Protein AF-A0A961JQ86-F1 (afdb_monomer_lite)

Secondary structure (DSSP, 8-state):
--EEE-TTSS-EEETT-SB-TTS-BEEEETTTTEEEESSPBPTTHHHH---BB-SSTTPPPHHHHTEEE---TTSTTHHHHHHHHHHHHHHHHHHHGGGTTTSTT--SPPP-EE--PPPS--

Radius of gyration: 14.96 Å; chains: 1; bounding box: 40×29×44 Å

pLDDT: mean 94.07, std 6.46, range [60.12, 98.62]

Sequence (122 aa):
MRVFPSPTGDSVVFFDNLLSPEQVPVGYDPEARAFVANVPFCSNREVIGCNWIATAPGALCESCAMTKLAPDTSVPGAINNWAKTEAAKRWVLVNLRSWQWFGPQDTGVRPIFHMLAEGVDP

Foldseek 3Di:
DDWAQDQPDRDIDDQLDQADPVRFGWAADLQVRHIDGPAADALCCVQQVHRHHPPDHNHHRLLVVLEPAQEDPVDPCSSVVSSVVSSVSVVVVSVVCVVVPPYPPDPDDRHHDHDYGDDPPD

Structure (mmCIF, N/CA/C/O backbone):
data_AF-A0A961JQ86-F1
#
_entry.id   AF-A0A961JQ86-F1
#
loop_
_atom_site.group_PDB
_atom_site.id
_atom_site.type_symbol
_atom_site.label_atom_id
_atom_site.label_alt_id
_atom_site.label_comp_id
_atom_site.label_asym_id
_atom_site.label_entity_id
_atom_site.label_seq_id
_atom_site.pdbx_PDB_ins_code
_atom_site.Cartn_x
_atom_site.Cartn_y
_atom_site.Cartn_z
_atom_site.occupancy
_atom_site.B_iso_or_equiv
_atom_site.auth_seq_id
_atom_site.auth_comp_id
_atom_site.auth_asym_id
_atom_site.auth_atom_id
_atom_site.pdbx_PDB_model_num
ATOM 1 N N . MET A 1 1 ? -0.866 16.095 4.212 1.00 64.06 1 MET A N 1
ATOM 2 C CA . MET A 1 1 ? -0.657 15.133 5.316 1.00 64.06 1 MET A CA 1
ATOM 3 C C . MET A 1 1 ? -2.017 14.829 5.936 1.00 64.06 1 MET A C 1
ATOM 5 O O . MET A 1 1 ? -2.692 15.774 6.322 1.00 64.06 1 MET A O 1
ATOM 9 N N . ARG A 1 2 ? -2.470 13.564 5.938 1.00 83.81 2 ARG A N 1
ATOM 10 C CA . ARG A 1 2 ? -3.665 13.143 6.701 1.00 83.81 2 ARG A CA 1
ATOM 11 C C . ARG A 1 2 ? -3.218 12.479 7.997 1.00 83.81 2 ARG A C 1
ATOM 13 O O . ARG A 1 2 ? -2.226 11.752 7.990 1.00 83.81 2 ARG A O 1
ATOM 20 N N . VAL A 1 3 ? -3.960 12.752 9.062 1.00 93.31 3 VAL A N 1
ATOM 21 C CA . VAL A 1 3 ? -3.712 12.267 10.420 1.00 93.31 3 VAL A CA 1
ATOM 22 C C . VAL A 1 3 ? -4.848 11.325 10.797 1.00 93.31 3 VAL A C 1
ATOM 24 O O . VAL A 1 3 ? -6.005 11.611 10.484 1.00 93.31 3 VAL A O 1
ATOM 27 N N . PHE A 1 4 ? -4.514 10.213 11.439 1.00 95.62 4 PHE A N 1
ATOM 28 C CA . PHE A 1 4 ? -5.460 9.206 11.904 1.00 95.62 4 PHE A CA 1
ATOM 29 C C . PHE A 1 4 ? -5.208 8.907 13.386 1.00 95.62 4 PHE A C 1
ATOM 31 O O . PHE A 1 4 ? -4.058 8.999 13.828 1.00 95.62 4 PHE A O 1
ATOM 38 N N . PRO A 1 5 ? -6.243 8.526 14.151 1.00 96.12 5 PRO A N 1
ATOM 39 C CA . PRO A 1 5 ? -6.051 7.963 15.483 1.00 96.12 5 PRO A CA 1
ATOM 40 C C . PRO A 1 5 ? -5.198 6.692 15.414 1.00 96.12 5 PRO A C 1
ATOM 42 O O . PRO A 1 5 ? -5.359 5.885 14.493 1.00 96.12 5 PRO A O 1
ATOM 45 N N . SER A 1 6 ? -4.296 6.514 16.377 1.00 95.69 6 SER A N 1
ATOM 46 C CA . SER A 1 6 ? -3.570 5.257 16.549 1.00 95.69 6 SER A CA 1
ATOM 47 C C . SER A 1 6 ? -4.526 4.161 17.042 1.00 95.69 6 SER A C 1
ATOM 49 O O . SER A 1 6 ? -5.331 4.414 17.936 1.00 95.69 6 SER A O 1
ATOM 51 N N . PRO A 1 7 ? -4.449 2.924 16.518 1.00 95.25 7 PRO A N 1
ATOM 52 C CA . PRO A 1 7 ? -5.228 1.806 17.048 1.00 95.25 7 PRO A CA 1
ATOM 53 C C . PRO A 1 7 ? -4.669 1.252 18.371 1.00 95.25 7 PRO A C 1
ATOM 55 O O . PRO A 1 7 ? -5.274 0.351 18.947 1.00 95.25 7 PRO A O 1
ATOM 58 N N . THR A 1 8 ? -3.505 1.727 18.834 1.00 92.12 8 THR A N 1
ATOM 59 C CA . THR A 1 8 ? -2.779 1.170 19.992 1.00 92.12 8 THR A CA 1
ATOM 60 C C . THR A 1 8 ? -2.657 2.119 21.184 1.00 92.12 8 THR A C 1
ATOM 62 O O . THR A 1 8 ? -2.027 1.754 22.174 1.00 92.12 8 THR A O 1
ATOM 65 N N . GLY A 1 9 ? -3.246 3.316 21.119 1.00 89.19 9 GLY A N 1
ATOM 66 C CA . GLY A 1 9 ? -3.196 4.310 22.195 1.00 89.19 9 GLY A CA 1
ATOM 67 C C . GLY A 1 9 ? -3.771 5.666 21.777 1.00 89.19 9 GLY A C 1
ATOM 68 O O . GLY A 1 9 ? -4.363 5.788 20.709 1.00 89.19 9 GLY A O 1
ATOM 69 N N . ASP A 1 10 ? -3.539 6.697 22.593 1.00 91.56 10 ASP A N 1
ATOM 70 C CA . ASP A 1 10 ? -4.074 8.059 22.386 1.00 91.56 10 ASP A CA 1
ATOM 71 C C . ASP A 1 10 ? -3.236 8.920 21.420 1.00 91.56 10 ASP A C 1
ATOM 73 O O . ASP A 1 10 ? -3.413 10.136 21.307 1.00 91.56 10 ASP A O 1
ATOM 77 N N . SER A 1 11 ? -2.281 8.298 20.733 1.00 93.06 11 SER A N 1
ATOM 78 C CA . SER A 1 11 ? -1.391 8.955 19.788 1.00 93.06 11 SER A CA 1
ATOM 79 C C . SER A 1 11 ? -1.987 8.992 18.375 1.00 93.06 11 SER A C 1
ATOM 81 O O . SER A 1 11 ? -3.076 8.479 18.102 1.00 93.06 11 SER A O 1
ATOM 83 N N . VAL A 1 12 ? -1.279 9.638 17.449 1.00 95.81 12 VAL A N 1
ATOM 84 C CA . VAL A 1 12 ? -1.690 9.730 16.045 1.00 95.81 12 VAL A CA 1
ATOM 85 C C . VAL A 1 12 ? -0.698 9.029 15.132 1.00 95.81 12 VAL A C 1
ATOM 87 O O . VAL A 1 12 ? 0.500 8.975 15.411 1.00 95.81 12 VAL A O 1
ATOM 90 N N . VAL A 1 13 ? -1.201 8.541 14.004 1.00 96.56 13 VAL A N 1
ATOM 91 C CA . VAL A 1 13 ? -0.407 7.984 12.907 1.00 96.56 13 VAL A CA 1
ATOM 92 C C . VAL A 1 13 ? -0.692 8.747 11.617 1.00 96.56 13 VAL A C 1
ATOM 94 O O . VAL A 1 13 ? -1.802 9.229 11.370 1.00 96.56 13 VAL A O 1
ATOM 97 N N . PHE A 1 14 ? 0.327 8.879 10.778 1.00 95.44 14 PHE A N 1
ATOM 98 C CA . PHE A 1 14 ? 0.220 9.462 9.448 1.00 95.44 14 PHE A CA 1
ATOM 99 C C . PHE A 1 14 ? 0.004 8.369 8.408 1.00 95.44 14 PHE A C 1
ATOM 101 O O . PHE A 1 14 ? 0.357 7.210 8.609 1.00 95.44 14 PHE A O 1
ATOM 108 N N . PHE A 1 15 ? -0.562 8.755 7.265 1.00 94.75 15 PHE A N 1
ATOM 109 C CA . PHE A 1 15 ? -0.963 7.805 6.227 1.00 94.75 15 PHE A CA 1
ATOM 110 C C . PHE A 1 15 ? 0.149 6.861 5.759 1.00 94.75 15 PHE A C 1
ATOM 112 O O . PHE A 1 15 ? -0.162 5.736 5.406 1.00 94.75 15 PHE A O 1
ATOM 119 N N . ASP A 1 16 ? 1.413 7.276 5.771 1.00 93.88 16 ASP A N 1
ATOM 120 C CA . ASP A 1 16 ? 2.523 6.455 5.274 1.00 93.88 16 ASP A CA 1
ATOM 121 C C . ASP A 1 16 ? 3.205 5.627 6.383 1.00 93.88 16 ASP A C 1
ATOM 123 O O . ASP A 1 16 ? 4.161 4.899 6.115 1.00 93.88 16 ASP A O 1
ATOM 127 N N . ASN A 1 17 ? 2.737 5.714 7.636 1.00 96.00 17 ASN A N 1
ATOM 128 C CA . ASN A 1 17 ? 3.338 4.972 8.740 1.00 96.00 17 ASN A CA 1
ATOM 129 C C . ASN A 1 17 ? 3.086 3.462 8.635 1.00 96.00 17 ASN A C 1
ATOM 131 O O . ASN A 1 17 ? 2.007 3.000 8.269 1.00 96.00 17 ASN A O 1
ATOM 135 N N . LEU A 1 18 ? 4.103 2.699 9.038 1.00 97.69 18 LEU A N 1
ATOM 136 C CA . LEU A 1 18 ? 4.037 1.249 9.240 1.00 97.69 18 LEU A CA 1
ATOM 137 C C . LEU A 1 18 ? 3.949 0.878 10.723 1.00 97.69 18 LEU A C 1
ATOM 139 O O . LEU A 1 18 ? 3.490 -0.206 11.067 1.00 97.69 18 LEU A O 1
ATOM 143 N N . LEU A 1 19 ? 4.384 1.770 11.604 1.00 97.56 19 LEU A N 1
ATOM 144 C CA . LEU A 1 19 ? 4.391 1.564 13.044 1.00 97.56 19 LEU A CA 1
ATOM 145 C C . LEU A 1 19 ? 3.595 2.683 13.709 1.00 97.56 19 LEU A C 1
ATOM 147 O O . LEU A 1 19 ? 3.624 3.826 13.241 1.00 97.56 19 LEU A O 1
ATOM 151 N N . SER A 1 20 ? 2.912 2.354 14.799 1.00 96.50 20 SER A N 1
ATOM 152 C CA . SER A 1 20 ? 2.434 3.361 15.737 1.00 96.50 20 SER A CA 1
ATOM 153 C C . SER A 1 20 ? 3.616 4.018 16.470 1.00 96.50 20 SER A C 1
ATOM 155 O O . SER A 1 20 ? 4.735 3.488 16.447 1.00 96.50 20 SER A O 1
ATOM 157 N N . PRO A 1 21 ? 3.404 5.154 17.156 1.00 95.25 21 PRO A N 1
ATOM 158 C CA . PRO A 1 21 ? 4.418 5.745 18.030 1.00 95.25 21 PRO A CA 1
ATOM 159 C C . PRO A 1 21 ? 4.937 4.769 19.095 1.00 95.25 21 PRO A C 1
ATOM 161 O O . PRO A 1 21 ? 6.123 4.792 19.422 1.00 95.25 21 PRO A O 1
ATOM 164 N N . GLU A 1 22 ? 4.091 3.841 19.552 1.00 94.50 22 GLU A N 1
ATOM 165 C CA . GLU A 1 22 ? 4.440 2.778 20.501 1.00 94.50 22 GLU A CA 1
ATOM 166 C C . GLU A 1 22 ? 5.156 1.574 19.848 1.00 94.50 22 GLU A C 1
ATOM 168 O O . GLU A 1 22 ? 5.302 0.529 20.474 1.00 94.50 22 GLU A O 1
ATOM 173 N N . GLN A 1 23 ? 5.620 1.707 18.598 1.00 95.56 23 GLN A N 1
ATOM 174 C CA . GLN A 1 23 ? 6.327 0.674 17.824 1.00 95.56 23 GLN A CA 1
ATOM 175 C C . GLN A 1 23 ? 5.490 -0.573 17.495 1.00 95.56 23 GLN A C 1
ATOM 177 O O . GLN A 1 23 ? 6.040 -1.621 17.154 1.00 95.56 23 GLN A O 1
ATOM 182 N N . VAL A 1 24 ? 4.159 -0.474 17.535 1.00 96.88 24 VAL A N 1
ATOM 183 C CA . VAL A 1 24 ? 3.284 -1.581 17.135 1.00 96.88 24 VAL A CA 1
ATOM 184 C C . VAL A 1 24 ? 3.077 -1.551 15.618 1.00 96.88 24 VAL A C 1
ATOM 186 O O . VAL A 1 24 ? 2.753 -0.491 15.079 1.00 96.88 24 VAL A O 1
ATOM 189 N N . PRO A 1 25 ? 3.221 -2.681 14.900 1.00 97.69 25 PRO A N 1
ATOM 190 C CA . PRO A 1 25 ? 2.865 -2.759 13.491 1.00 97.69 25 PRO A CA 1
ATOM 191 C C . PRO A 1 25 ? 1.402 -2.404 13.247 1.00 97.69 25 PRO A C 1
ATOM 193 O O . PRO A 1 25 ? 0.488 -3.038 13.776 1.00 97.69 25 PRO A O 1
ATOM 196 N N . VAL A 1 26 ? 1.194 -1.407 12.393 1.00 98.19 26 VAL A N 1
ATOM 197 C CA . VAL A 1 26 ? -0.127 -0.955 11.966 1.00 98.19 26 VAL A CA 1
ATOM 198 C C . VAL A 1 26 ? -0.254 -1.012 10.448 1.00 98.19 26 VAL A C 1
ATOM 200 O O . VAL A 1 26 ? 0.733 -0.943 9.701 1.00 98.19 26 VAL A O 1
ATOM 203 N N . GLY A 1 27 ? -1.490 -1.147 9.986 1.00 98.00 27 GLY A N 1
ATOM 204 C CA . GLY A 1 27 ? -1.847 -1.093 8.578 1.00 98.00 27 GLY A CA 1
ATOM 205 C C 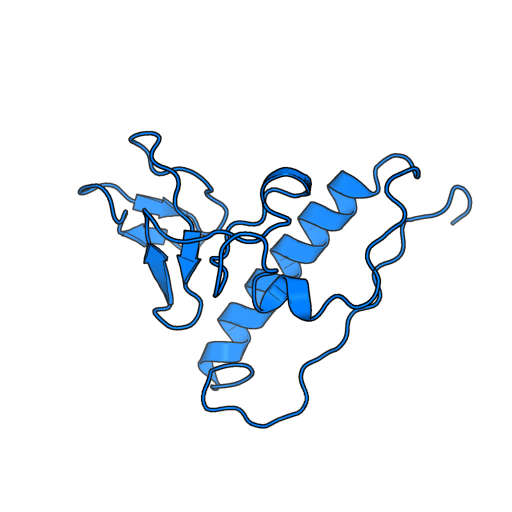. GLY A 1 27 ? -3.097 -0.254 8.362 1.00 98.00 27 GLY A C 1
ATOM 206 O O . GLY A 1 27 ? -3.962 -0.184 9.229 1.00 98.00 27 GLY A O 1
ATOM 207 N N . TYR A 1 28 ? -3.183 0.395 7.210 1.00 98.06 28 TYR A N 1
ATOM 208 C CA . TYR A 1 28 ? -4.353 1.144 6.790 1.00 98.06 28 TYR A CA 1
ATOM 209 C C . TYR A 1 28 ? -5.396 0.202 6.188 1.00 98.06 28 TYR A C 1
ATOM 211 O O . TYR A 1 28 ? -5.106 -0.541 5.244 1.00 98.06 28 TYR A O 1
ATOM 219 N N . ASP A 1 29 ? -6.606 0.273 6.724 1.00 96.69 29 ASP A N 1
ATOM 220 C CA . ASP A 1 29 ? -7.805 -0.338 6.177 1.00 96.69 29 ASP A CA 1
ATOM 221 C C . ASP A 1 29 ? -8.511 0.681 5.261 1.00 96.69 29 ASP A C 1
ATOM 223 O O . ASP A 1 29 ? -9.026 1.698 5.744 1.00 96.69 29 ASP A O 1
ATOM 227 N N . PRO A 1 30 ? -8.541 0.458 3.934 1.00 94.50 30 PRO A N 1
ATOM 228 C CA . PRO A 1 30 ? -9.186 1.377 3.006 1.00 94.50 30 PRO A CA 1
ATOM 229 C C . PRO A 1 30 ? -10.719 1.323 3.050 1.00 94.50 30 PRO A C 1
ATOM 231 O O . PRO A 1 30 ? -11.360 2.222 2.496 1.00 94.50 30 PRO A O 1
ATOM 234 N N . GLU A 1 31 ? -11.321 0.292 3.642 1.00 91.38 31 GLU A N 1
ATOM 235 C CA . GLU A 1 31 ? -12.766 0.186 3.857 1.00 91.38 31 GLU A CA 1
ATOM 236 C C . GLU A 1 31 ? -13.174 0.971 5.104 1.00 91.38 31 GLU A C 1
ATOM 238 O O . GLU A 1 31 ? -13.952 1.920 4.997 1.00 91.38 31 GLU A O 1
ATOM 243 N N . ALA A 1 32 ? -12.566 0.672 6.256 1.00 92.88 32 ALA A N 1
ATOM 244 C CA . ALA A 1 32 ? -12.809 1.415 7.498 1.00 92.88 32 ALA A CA 1
ATOM 245 C C . ALA A 1 32 ? -12.244 2.848 7.467 1.00 92.88 32 ALA A C 1
ATOM 247 O O . ALA A 1 32 ? -12.588 3.685 8.302 1.00 92.88 32 ALA A O 1
ATOM 248 N N . ARG A 1 33 ? -11.361 3.144 6.503 1.00 93.38 33 ARG A N 1
ATOM 249 C CA . ARG A 1 33 ? -10.607 4.401 6.368 1.00 93.38 33 ARG A CA 1
ATOM 250 C C . ARG A 1 33 ? -9.829 4.769 7.634 1.00 93.38 33 ARG A C 1
ATOM 252 O O . ARG A 1 33 ? -9.678 5.953 7.945 1.00 93.38 33 ARG A O 1
ATOM 259 N N . ALA A 1 34 ? -9.300 3.763 8.317 1.00 96.00 34 ALA A N 1
ATOM 260 C CA . ALA A 1 34 ? -8.614 3.882 9.596 1.00 96.00 34 ALA A CA 1
ATOM 261 C C . ALA A 1 34 ? -7.352 3.013 9.624 1.00 96.00 34 ALA A C 1
ATOM 263 O O . ALA A 1 34 ? -7.152 2.159 8.762 1.00 96.00 34 ALA A O 1
ATOM 264 N N . PHE A 1 35 ? -6.497 3.231 10.620 1.00 97.75 35 PHE A N 1
ATOM 265 C CA . PHE A 1 35 ? -5.420 2.294 10.921 1.00 97.75 35 PHE A CA 1
ATOM 266 C C . PHE A 1 35 ? -5.904 1.210 11.878 1.00 97.75 35 PHE A C 1
ATOM 268 O O . PHE A 1 35 ? -6.696 1.471 12.779 1.00 97.75 35 PHE A O 1
ATOM 275 N N . VAL A 1 36 ? -5.385 0.003 11.685 1.00 97.81 36 VAL A N 1
ATOM 276 C CA . VAL A 1 36 ? -5.660 -1.185 12.494 1.00 97.81 36 VAL A CA 1
ATOM 277 C C . VAL A 1 36 ? -4.353 -1.912 12.819 1.00 97.81 36 VAL A C 1
ATOM 279 O O . VAL A 1 36 ? -3.339 -1.729 12.140 1.00 97.81 36 VAL A O 1
ATOM 282 N N . ALA A 1 37 ? -4.371 -2.735 13.866 1.00 96.69 37 ALA A N 1
ATOM 283 C CA . ALA A 1 37 ? -3.248 -3.560 14.313 1.00 96.69 37 ALA A CA 1
ATOM 284 C C . ALA A 1 37 ? -3.673 -5.035 14.410 1.00 96.69 37 ALA A C 1
ATOM 286 O O . ALA A 1 37 ? -4.865 -5.334 14.413 1.00 96.69 37 ALA A O 1
ATOM 287 N N . ASN A 1 38 ? -2.704 -5.950 14.522 1.00 94.94 38 ASN A N 1
ATOM 288 C CA . ASN A 1 38 ? -2.938 -7.395 14.694 1.00 94.94 38 ASN A CA 1
ATOM 289 C C . ASN A 1 38 ? -3.787 -8.044 13.582 1.00 94.94 38 ASN A C 1
ATOM 291 O O . ASN A 1 38 ? -4.566 -8.962 13.832 1.00 94.94 38 ASN A O 1
ATOM 295 N N . VAL A 1 39 ? -3.616 -7.578 12.345 1.00 96.19 39 VAL A N 1
ATOM 296 C CA . VAL A 1 39 ? -4.260 -8.123 11.142 1.00 96.19 39 VAL A CA 1
ATOM 297 C C . VAL A 1 39 ? -3.205 -8.471 10.090 1.00 96.19 39 VAL A C 1
ATOM 299 O O . VAL A 1 39 ? -2.079 -7.972 10.170 1.00 96.19 39 VAL A O 1
ATOM 302 N N . PRO A 1 40 ? -3.531 -9.300 9.084 1.00 98.12 40 PRO A N 1
ATOM 303 C CA . PRO A 1 40 ? -2.619 -9.542 7.978 1.00 98.12 40 PRO A CA 1
ATOM 304 C C . PRO A 1 40 ? -2.280 -8.250 7.226 1.00 98.12 40 PRO A C 1
ATOM 306 O O . PRO A 1 40 ? -3.160 -7.469 6.857 1.00 98.12 40 PRO A O 1
ATOM 309 N N . PHE A 1 41 ? -0.994 -8.042 6.956 1.00 98.50 41 PHE A N 1
ATOM 310 C CA . PHE A 1 41 ? -0.528 -6.958 6.096 1.00 98.50 41 PHE A CA 1
ATOM 311 C C . PHE A 1 41 ? -0.259 -7.450 4.675 1.00 98.50 41 PHE A C 1
ATOM 313 O O . PHE A 1 41 ? -0.081 -8.645 4.442 1.00 98.50 41 PHE A O 1
ATOM 320 N N . CYS A 1 42 ? -0.201 -6.508 3.731 1.00 98.62 42 CYS A N 1
ATOM 321 C CA . CYS A 1 42 ? 0.197 -6.779 2.352 1.00 98.62 42 CYS A CA 1
ATOM 322 C C . CYS A 1 42 ? 1.512 -7.569 2.281 1.00 98.62 42 CYS A C 1
ATOM 324 O O . CYS A 1 42 ? 2.494 -7.185 2.913 1.00 98.62 42 CYS A O 1
ATOM 326 N N . SER A 1 43 ? 1.573 -8.599 1.438 1.00 98.31 43 SER A N 1
ATOM 327 C CA . SER A 1 43 ? 2.804 -9.363 1.185 1.00 98.31 43 SER A CA 1
ATOM 328 C C . SER A 1 43 ? 3.968 -8.505 0.680 1.00 98.31 43 SER A C 1
ATOM 330 O O . SER A 1 43 ? 5.122 -8.791 0.976 1.00 98.31 43 SER A O 1
ATOM 332 N N . ASN A 1 44 ? 3.675 -7.395 -0.002 1.00 98.25 44 ASN A N 1
ATOM 333 C CA . ASN A 1 44 ? 4.683 -6.432 -0.450 1.00 98.25 44 ASN A CA 1
ATOM 334 C C . ASN A 1 44 ? 5.191 -5.503 0.671 1.00 98.25 44 ASN A C 1
ATOM 336 O O . ASN A 1 44 ? 6.003 -4.616 0.408 1.00 98.25 44 ASN A O 1
ATOM 340 N N . ARG A 1 45 ? 4.723 -5.647 1.916 1.00 98.19 45 ARG A N 1
ATOM 341 C CA . ARG A 1 45 ? 5.130 -4.783 3.032 1.00 98.19 45 ARG A CA 1
ATOM 342 C C . ARG A 1 45 ? 6.636 -4.787 3.259 1.00 98.19 45 ARG A C 1
ATOM 344 O O . ARG A 1 45 ? 7.220 -3.714 3.317 1.00 98.19 45 ARG A O 1
ATOM 351 N N . GLU A 1 46 ? 7.248 -5.964 3.306 1.00 96.31 46 GLU A N 1
ATOM 352 C CA . GLU A 1 46 ? 8.689 -6.102 3.558 1.00 96.31 46 GLU A CA 1
ATOM 353 C C . GLU A 1 46 ? 9.552 -5.647 2.371 1.00 96.31 46 GLU A C 1
ATOM 355 O O . GLU A 1 46 ? 10.714 -5.300 2.545 1.00 96.31 46 GLU A O 1
ATOM 360 N N . VAL A 1 47 ? 8.988 -5.619 1.158 1.00 96.69 47 VAL A N 1
ATOM 361 C CA . VAL A 1 47 ? 9.734 -5.275 -0.063 1.00 96.69 47 VAL A CA 1
ATOM 362 C C . VAL A 1 47 ? 9.691 -3.775 -0.351 1.00 96.69 47 VAL A C 1
ATOM 364 O O . VAL A 1 47 ? 10.707 -3.183 -0.699 1.00 96.69 47 VAL A O 1
ATOM 367 N N . ILE A 1 48 ? 8.518 -3.149 -0.215 1.00 97.88 48 ILE A N 1
ATOM 368 C CA . ILE A 1 48 ? 8.299 -1.744 -0.609 1.00 97.88 48 ILE A CA 1
ATOM 369 C C . ILE A 1 48 ? 7.696 -0.871 0.493 1.00 97.88 48 ILE A C 1
ATOM 371 O O . ILE A 1 48 ? 7.235 0.237 0.216 1.00 97.88 48 ILE A O 1
ATOM 375 N N . GLY A 1 49 ? 7.604 -1.367 1.726 1.00 98.12 49 GLY A N 1
ATOM 376 C CA . GLY A 1 49 ? 6.962 -0.633 2.816 1.00 98.12 49 GLY A CA 1
ATOM 377 C C . GLY A 1 49 ? 5.468 -0.407 2.574 1.00 98.12 49 GLY A C 1
ATOM 378 O O . GLY A 1 49 ? 4.939 0.663 2.870 1.00 98.12 49 GLY A O 1
ATOM 379 N N . CYS A 1 50 ? 4.765 -1.376 1.974 1.00 98.50 50 CYS A N 1
ATOM 380 C CA . CYS A 1 50 ? 3.317 -1.271 1.802 1.00 98.50 50 CYS A CA 1
ATOM 381 C C . CYS A 1 50 ? 2.609 -1.226 3.164 1.00 98.50 50 CYS A C 1
ATOM 383 O O . CYS A 1 50 ? 2.715 -2.146 3.975 1.00 98.50 50 CYS A O 1
ATOM 385 N N . ASN A 1 51 ? 1.838 -0.165 3.387 1.00 97.62 51 ASN A N 1
ATOM 386 C CA . ASN A 1 51 ? 1.174 0.082 4.658 1.00 97.62 51 ASN A CA 1
ATOM 387 C C . ASN A 1 51 ? -0.289 -0.375 4.701 1.00 97.62 51 ASN A C 1
ATOM 389 O O . ASN A 1 51 ? -0.942 -0.144 5.705 1.00 97.62 51 ASN A O 1
ATOM 393 N N . TRP A 1 52 ? -0.836 -0.981 3.646 1.00 98.25 52 TRP A N 1
ATOM 394 C CA . TRP A 1 52 ? -2.224 -1.460 3.651 1.00 98.25 52 TRP A CA 1
ATOM 395 C C . TRP A 1 52 ? -2.348 -2.884 4.190 1.00 98.25 52 TRP A C 1
ATOM 397 O O . TRP A 1 52 ? -1.427 -3.699 4.066 1.00 98.25 52 TRP A O 1
ATOM 407 N N . ILE A 1 53 ? -3.517 -3.184 4.748 1.00 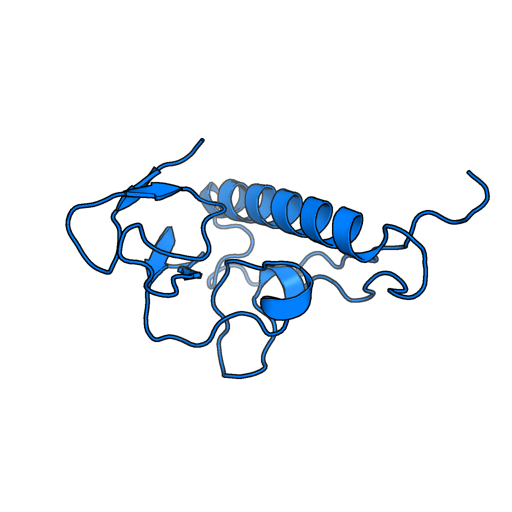98.44 53 ILE A N 1
ATOM 408 C CA . ILE A 1 53 ? -3.887 -4.532 5.187 1.00 98.44 53 ILE A CA 1
ATOM 409 C C . ILE A 1 53 ? -4.185 -5.453 3.998 1.00 98.44 53 ILE A C 1
ATOM 411 O O . ILE A 1 53 ? -4.473 -4.991 2.890 1.00 98.44 53 ILE A O 1
ATOM 415 N N . ALA A 1 54 ? -4.118 -6.759 4.231 1.00 97.81 54 ALA A N 1
ATOM 416 C CA . ALA A 1 54 ? -4.511 -7.790 3.278 1.00 97.81 54 ALA A CA 1
ATOM 417 C C . ALA A 1 54 ? -5.636 -8.656 3.852 1.00 97.81 54 ALA A C 1
ATOM 419 O O . ALA A 1 54 ? -5.828 -8.732 5.064 1.00 97.81 54 ALA A O 1
ATOM 420 N N . THR A 1 55 ? -6.364 -9.343 2.973 1.00 95.12 55 THR A N 1
ATOM 421 C CA . THR A 1 55 ? -7.479 -10.221 3.365 1.00 95.12 55 THR A CA 1
ATOM 422 C C . THR A 1 55 ? -7.016 -11.500 4.063 1.00 95.12 55 THR A C 1
ATOM 424 O O . THR A 1 55 ? -7.778 -12.099 4.815 1.00 95.12 55 THR A O 1
ATOM 427 N N . ALA A 1 56 ? -5.772 -11.925 3.826 1.00 97.25 56 ALA A N 1
ATOM 428 C CA . ALA A 1 56 ? -5.177 -13.116 4.417 1.00 97.25 56 ALA A CA 1
ATOM 429 C C . ALA A 1 56 ? -3.646 -12.979 4.529 1.00 97.25 56 ALA A C 1
ATOM 431 O O . ALA A 1 56 ? -3.043 -12.191 3.790 1.00 97.25 56 ALA A O 1
ATOM 432 N N . PRO A 1 57 ? -2.988 -13.751 5.415 1.00 97.00 57 PRO A N 1
ATOM 433 C CA . PRO A 1 57 ? -1.530 -13.812 5.474 1.00 97.00 57 PRO A CA 1
ATOM 434 C C . PRO A 1 57 ? -0.919 -14.192 4.119 1.00 97.00 57 PRO A C 1
ATOM 436 O O . PRO A 1 57 ? -1.370 -15.133 3.470 1.00 97.00 57 PRO A O 1
ATOM 439 N N . GLY A 1 58 ? 0.106 -13.455 3.686 1.00 96.75 58 GLY A N 1
ATOM 440 C CA . GLY A 1 58 ? 0.787 -13.686 2.406 1.00 96.75 58 GLY A CA 1
ATOM 441 C C . GLY A 1 58 ? 0.042 -13.172 1.167 1.00 96.75 58 GLY A C 1
ATOM 442 O O . GLY A 1 58 ? 0.592 -13.237 0.068 1.00 96.75 58 GLY A O 1
ATOM 443 N N . ALA A 1 59 ? -1.168 -12.623 1.314 1.00 98.06 59 ALA A N 1
ATOM 444 C CA . ALA A 1 59 ? -1.901 -12.019 0.208 1.00 98.06 59 ALA A CA 1
ATOM 445 C C . ALA A 1 59 ? -1.446 -10.575 -0.076 1.00 98.06 59 ALA A C 1
ATOM 447 O O . ALA A 1 59 ? -0.948 -9.858 0.796 1.00 98.06 59 ALA A O 1
ATOM 448 N N . LEU A 1 60 ? -1.661 -10.126 -1.312 1.00 98.31 60 LEU A N 1
ATOM 449 C CA . LEU A 1 60 ? -1.530 -8.716 -1.676 1.00 98.31 60 LEU A CA 1
ATOM 450 C C . LEU A 1 60 ? -2.718 -7.921 -1.116 1.00 98.31 60 LEU A C 1
ATOM 452 O O . LEU A 1 60 ? -3.846 -8.413 -1.091 1.00 98.31 60 LEU A O 1
ATOM 456 N N . CYS A 1 61 ? -2.486 -6.670 -0.708 1.00 98.12 61 CYS A N 1
ATOM 457 C CA . CYS A 1 61 ? -3.581 -5.740 -0.430 1.00 98.12 61 CYS A CA 1
ATOM 458 C C . CYS A 1 61 ? -4.324 -5.367 -1.719 1.00 98.12 61 CYS A C 1
ATOM 460 O O . CYS A 1 61 ? -3.783 -5.506 -2.818 1.00 98.12 61 CYS A O 1
ATOM 462 N N . 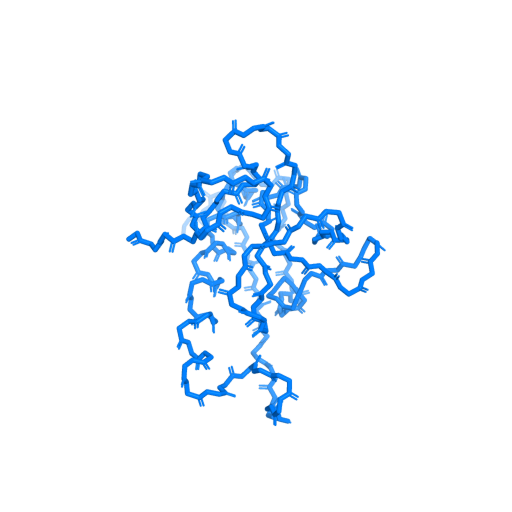GLU A 1 62 ? -5.523 -4.797 -1.591 1.00 95.94 62 GLU A N 1
ATOM 463 C CA . GLU A 1 62 ? -6.339 -4.396 -2.745 1.00 95.94 62 GLU A CA 1
ATOM 464 C C . GLU A 1 62 ? -5.603 -3.474 -3.730 1.00 95.94 62 GLU A C 1
ATOM 466 O O . GLU A 1 62 ? -5.753 -3.616 -4.939 1.00 95.94 62 GLU A O 1
ATOM 471 N N . SER A 1 63 ? -4.772 -2.550 -3.233 1.00 97.69 63 SER A N 1
ATOM 472 C CA . SER A 1 63 ? -3.964 -1.675 -4.088 1.00 97.69 63 SER A CA 1
ATOM 473 C C . SER A 1 63 ? -2.902 -2.466 -4.849 1.00 97.69 63 SER A C 1
ATOM 475 O O . SER A 1 63 ? -2.819 -2.372 -6.072 1.00 97.69 63 SER A O 1
ATOM 477 N N . CYS A 1 64 ? -2.069 -3.242 -4.153 1.00 98.19 64 CYS A N 1
ATOM 478 C CA . CYS A 1 64 ? -0.977 -3.975 -4.794 1.00 98.19 64 CYS A CA 1
ATOM 479 C C . CYS A 1 64 ? -1.487 -5.094 -5.713 1.00 98.19 64 CYS A C 1
ATOM 481 O O . CYS A 1 64 ? -0.846 -5.368 -6.720 1.00 98.19 64 CYS A O 1
ATOM 483 N N . ALA A 1 65 ? -2.664 -5.665 -5.443 1.00 97.31 65 ALA A N 1
ATOM 484 C CA . ALA A 1 65 ? -3.322 -6.631 -6.324 1.00 97.31 65 ALA A CA 1
ATOM 485 C C . ALA A 1 65 ? -3.704 -6.043 -7.699 1.00 97.31 65 ALA A C 1
ATOM 487 O O . ALA A 1 65 ? -3.822 -6.786 -8.669 1.00 97.31 65 ALA A O 1
ATOM 488 N N . MET A 1 66 ? -3.853 -4.716 -7.815 1.00 97.50 66 MET A N 1
ATOM 489 C CA . MET A 1 66 ? -4.072 -4.039 -9.103 1.00 9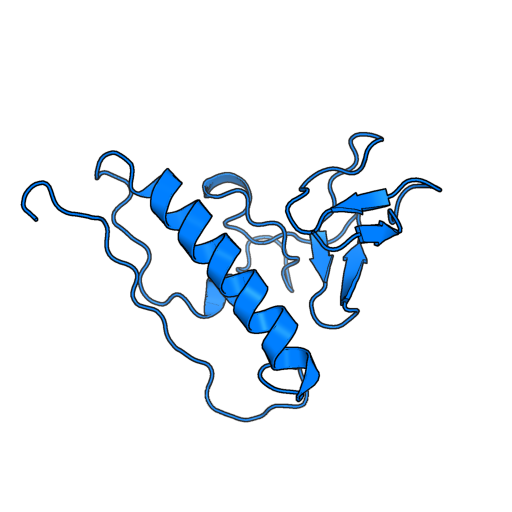7.50 66 MET A CA 1
ATOM 490 C C . MET A 1 66 ? -2.793 -3.939 -9.954 1.00 97.50 66 MET A C 1
ATOM 492 O O . MET A 1 66 ? -2.869 -3.575 -11.126 1.00 97.50 66 MET A O 1
ATOM 496 N N . THR A 1 67 ? -1.614 -4.243 -9.405 1.00 98.06 67 THR A N 1
ATOM 497 C CA . THR A 1 67 ? -0.352 -4.264 -10.160 1.00 98.06 67 THR A CA 1
ATOM 498 C C . THR A 1 67 ? -0.124 -5.655 -10.728 1.00 98.06 67 THR A C 1
ATOM 500 O O . THR A 1 67 ? 0.332 -6.560 -10.037 1.00 98.06 67 THR A O 1
ATOM 503 N N . LYS A 1 68 ? -0.448 -5.822 -12.012 1.00 97.38 68 LYS A N 1
ATOM 504 C CA . LYS A 1 68 ? -0.299 -7.098 -12.723 1.00 97.38 68 LYS A CA 1
ATOM 505 C C . LYS A 1 68 ? 1.153 -7.396 -13.091 1.00 97.38 68 LYS A C 1
ATOM 507 O O . LYS A 1 68 ? 1.532 -8.559 -13.171 1.00 97.38 68 LYS A O 1
ATOM 512 N N . LEU A 1 69 ? 1.949 -6.354 -13.321 1.00 96.69 69 LEU A N 1
ATOM 513 C CA . LEU A 1 69 ? 3.379 -6.462 -13.588 1.00 96.69 69 LEU A CA 1
ATOM 514 C C . LEU A 1 69 ? 4.121 -5.516 -12.646 1.00 96.69 69 LEU A C 1
ATOM 516 O O . LEU A 1 69 ? 3.933 -4.302 -12.730 1.00 96.69 69 LEU A O 1
ATOM 520 N N . ALA A 1 70 ? 4.907 -6.091 -11.738 1.00 94.75 70 ALA A N 1
ATOM 521 C CA . ALA A 1 70 ? 5.846 -5.364 -10.895 1.00 94.75 70 ALA A CA 1
ATOM 522 C C . ALA A 1 70 ? 7.172 -5.161 -11.652 1.00 94.75 70 ALA A C 1
ATOM 524 O O . ALA A 1 70 ? 7.491 -5.967 -12.533 1.00 94.75 70 ALA A O 1
ATOM 525 N N . PRO A 1 71 ? 7.940 -4.108 -11.328 1.00 95.06 71 PRO A N 1
ATOM 526 C CA . PRO A 1 71 ? 9.202 -3.845 -12.003 1.00 95.06 71 PRO A CA 1
ATOM 527 C C . PRO A 1 71 ? 10.237 -4.929 -11.694 1.00 95.06 71 PRO A C 1
ATOM 529 O O . PRO A 1 71 ? 10.219 -5.536 -10.622 1.00 95.06 71 PRO A O 1
ATOM 532 N N . ASP A 1 72 ? 11.169 -5.132 -12.625 1.00 94.25 72 ASP A N 1
ATOM 533 C CA . ASP A 1 72 ? 12.326 -5.998 -12.410 1.00 94.25 72 ASP A CA 1
ATOM 534 C C . ASP A 1 72 ? 13.192 -5.434 -11.274 1.00 94.25 72 ASP A C 1
ATOM 536 O O . ASP A 1 72 ? 13.796 -4.367 -11.392 1.00 94.25 72 ASP A O 1
ATOM 540 N N . THR A 1 73 ? 13.242 -6.155 -10.155 1.00 93.75 73 THR A N 1
ATOM 541 C CA . THR A 1 73 ? 13.957 -5.733 -8.947 1.00 93.75 73 THR A CA 1
ATOM 542 C C . THR A 1 73 ? 15.473 -5.843 -9.072 1.00 93.75 73 THR A C 1
ATOM 544 O O . THR A 1 73 ? 16.177 -5.366 -8.184 1.00 93.75 73 THR A O 1
ATOM 547 N N . SER A 1 74 ? 15.988 -6.470 -10.134 1.00 93.19 74 SER A N 1
ATOM 548 C CA . SER A 1 74 ? 17.424 -6.492 -10.429 1.00 93.19 74 SER A CA 1
ATOM 549 C C . SER A 1 74 ? 17.935 -5.153 -10.972 1.00 93.19 74 SER A C 1
ATOM 551 O O . SER A 1 74 ? 19.129 -4.866 -10.870 1.00 93.19 74 SER A O 1
ATOM 553 N N . VAL A 1 75 ? 17.041 -4.303 -11.491 1.00 93.50 75 VAL A N 1
ATOM 554 C CA . VAL A 1 75 ? 17.393 -2.976 -12.003 1.00 93.50 75 VAL A CA 1
ATOM 555 C C . VAL A 1 75 ? 17.670 -2.015 -10.834 1.00 93.50 75 VAL A C 1
ATOM 557 O O . VAL A 1 75 ? 16.839 -1.888 -9.923 1.00 93.50 75 VAL A O 1
ATOM 560 N N . PRO A 1 76 ? 18.811 -1.297 -10.831 1.00 92.62 76 PRO A N 1
ATOM 561 C CA . PRO A 1 76 ? 19.139 -0.343 -9.776 1.00 92.62 76 PRO A CA 1
ATOM 562 C C . PRO A 1 76 ? 18.031 0.693 -9.552 1.00 92.62 76 PRO A C 1
ATOM 564 O O . PRO A 1 76 ? 17.541 1.320 -10.482 1.00 92.62 76 PRO A O 1
ATOM 567 N N . GLY A 1 77 ? 17.623 0.881 -8.295 1.00 92.38 77 GLY A N 1
ATOM 568 C CA . GLY A 1 77 ? 16.588 1.854 -7.927 1.00 92.38 77 GLY A CA 1
ATOM 569 C C . GLY A 1 77 ? 15.141 1.403 -8.168 1.00 92.38 77 GLY A C 1
ATOM 570 O O . GLY A 1 77 ? 14.230 2.066 -7.666 1.00 92.38 77 GLY A O 1
ATOM 571 N N . ALA A 1 78 ? 14.908 0.258 -8.824 1.00 95.19 78 ALA A N 1
ATOM 572 C CA . ALA A 1 78 ? 13.564 -0.234 -9.136 1.00 95.19 78 ALA A CA 1
ATOM 573 C C . ALA A 1 78 ? 12.680 -0.383 -7.892 1.00 95.19 78 ALA A C 1
ATOM 575 O O . ALA A 1 78 ? 11.547 0.087 -7.895 1.00 95.19 78 ALA A O 1
ATOM 576 N N . ILE A 1 79 ? 13.204 -0.952 -6.801 1.00 96.69 79 ILE A N 1
ATOM 577 C CA . ILE A 1 79 ? 12.452 -1.125 -5.544 1.00 96.69 79 ILE A CA 1
ATOM 578 C C . ILE A 1 79 ? 12.038 0.231 -4.952 1.00 96.69 79 ILE A C 1
ATOM 580 O O . ILE A 1 79 ? 10.889 0.410 -4.550 1.00 96.69 79 ILE A O 1
ATOM 584 N N . ASN A 1 80 ? 12.940 1.217 -4.947 1.00 96.31 80 ASN A N 1
ATOM 585 C CA . ASN A 1 80 ? 12.651 2.546 -4.401 1.00 96.31 80 ASN A CA 1
ATOM 586 C C . ASN A 1 80 ? 11.588 3.279 -5.229 1.00 96.31 80 ASN A C 1
ATOM 588 O O . ASN A 1 80 ? 10.674 3.890 -4.669 1.00 96.31 80 ASN A O 1
ATOM 592 N N . ASN A 1 81 ? 11.689 3.214 -6.557 1.00 96.12 81 ASN A N 1
ATOM 593 C CA . ASN A 1 81 ? 10.705 3.819 -7.451 1.00 96.12 81 ASN A CA 1
ATOM 594 C C . ASN A 1 81 ? 9.364 3.086 -7.369 1.00 96.12 81 ASN A C 1
ATOM 596 O O . ASN A 1 81 ? 8.317 3.726 -7.306 1.00 96.12 81 ASN A O 1
ATOM 600 N N . TRP A 1 82 ? 9.382 1.758 -7.255 1.00 97.50 82 TRP A N 1
ATOM 601 C CA . TRP A 1 82 ? 8.185 0.955 -7.038 1.00 97.50 82 TRP A CA 1
ATOM 602 C C . TRP A 1 82 ? 7.462 1.347 -5.747 1.00 97.50 82 TRP A C 1
ATOM 604 O O . TRP A 1 82 ? 6.257 1.602 -5.776 1.00 97.50 82 TRP A O 1
ATOM 614 N N . ALA A 1 83 ? 8.192 1.478 -4.637 1.00 97.94 83 ALA A N 1
ATOM 615 C CA . ALA A 1 83 ? 7.639 1.898 -3.353 1.00 97.94 83 ALA A CA 1
ATOM 616 C C . ALA A 1 83 ? 6.954 3.267 -3.432 1.00 97.94 83 ALA A C 1
ATOM 618 O O . ALA A 1 83 ? 5.816 3.416 -2.977 1.00 97.94 83 ALA A O 1
ATOM 619 N N . LYS A 1 84 ? 7.606 4.249 -4.069 1.00 97.31 84 LYS A N 1
ATOM 620 C CA . LYS A 1 84 ? 7.041 5.591 -4.288 1.00 97.31 84 LYS A CA 1
ATOM 621 C C . LYS A 1 84 ? 5.781 5.542 -5.153 1.00 97.31 84 LYS A C 1
ATOM 623 O O . LYS A 1 84 ? 4.770 6.141 -4.788 1.00 97.31 84 LYS A O 1
ATOM 628 N N . THR A 1 85 ? 5.817 4.804 -6.260 1.00 97.56 85 THR A N 1
ATOM 629 C CA . THR A 1 85 ? 4.681 4.663 -7.183 1.00 97.56 85 THR A CA 1
ATOM 630 C C . THR A 1 85 ? 3.489 3.998 -6.503 1.00 97.56 85 THR A C 1
ATOM 632 O O . THR A 1 85 ? 2.363 4.484 -6.598 1.00 97.56 85 THR A O 1
ATOM 635 N N . GLU A 1 86 ? 3.715 2.919 -5.757 1.00 98.25 86 GLU A N 1
ATOM 636 C CA . GLU A 1 86 ? 2.663 2.241 -4.999 1.00 98.25 86 GLU A CA 1
ATOM 637 C C . GLU A 1 86 ? 2.110 3.118 -3.868 1.00 98.25 86 GLU A C 1
ATOM 639 O O . GLU A 1 86 ? 0.902 3.104 -3.630 1.00 98.25 86 GLU A O 1
ATOM 644 N N . ALA A 1 87 ? 2.944 3.910 -3.186 1.00 97.62 87 ALA A N 1
ATOM 645 C CA . ALA A 1 87 ? 2.477 4.881 -2.193 1.00 97.62 87 ALA A CA 1
ATOM 646 C C . ALA A 1 87 ? 1.580 5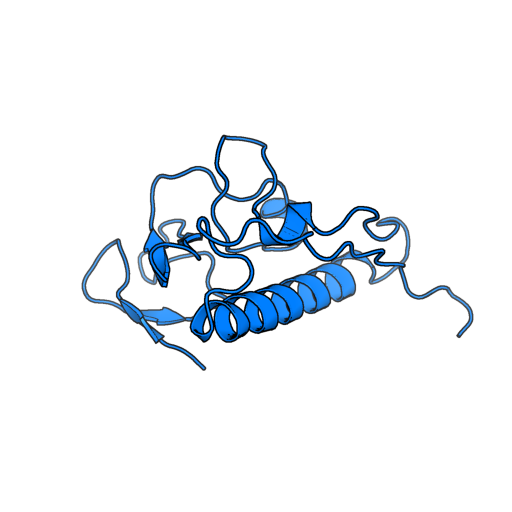.959 -2.824 1.00 97.62 87 ALA A C 1
ATOM 648 O O . ALA A 1 87 ? 0.483 6.224 -2.326 1.00 97.62 87 ALA A O 1
ATOM 649 N N . ALA A 1 88 ? 1.988 6.519 -3.966 1.00 97.38 88 ALA A N 1
ATOM 650 C CA . ALA A 1 88 ? 1.183 7.483 -4.713 1.00 97.38 88 ALA A CA 1
ATOM 651 C C . ALA A 1 88 ? -0.142 6.869 -5.201 1.00 97.38 88 ALA A C 1
ATOM 653 O O . ALA A 1 88 ? -1.205 7.477 -5.055 1.00 97.38 88 ALA A O 1
ATOM 654 N N . LYS A 1 89 ? -0.111 5.628 -5.704 1.00 97.94 89 LYS A N 1
ATOM 655 C CA . LYS A 1 89 ? -1.314 4.892 -6.121 1.00 97.94 89 LYS A CA 1
ATOM 656 C C . LYS A 1 89 ? -2.307 4.734 -4.969 1.00 97.94 89 LYS A C 1
ATOM 658 O O . LYS A 1 89 ? -3.495 4.994 -5.150 1.00 97.94 89 LYS A O 1
ATOM 663 N N . ARG A 1 90 ? -1.840 4.377 -3.767 1.00 97.50 90 ARG A N 1
ATOM 664 C CA . ARG A 1 90 ? -2.698 4.261 -2.572 1.00 97.50 90 ARG A CA 1
ATOM 665 C C . ARG A 1 90 ? -3.374 5.585 -2.217 1.00 97.50 90 ARG A C 1
ATOM 667 O O . ARG A 1 90 ? -4.564 5.583 -1.905 1.00 97.50 90 ARG A O 1
ATOM 674 N N . TRP A 1 91 ? -2.671 6.712 -2.336 1.00 95.56 91 TRP A N 1
ATOM 675 C CA . TRP A 1 91 ? -3.279 8.038 -2.175 1.00 95.56 91 TRP A CA 1
ATOM 676 C C . TRP A 1 91 ? -4.399 8.295 -3.186 1.00 95.56 91 TRP A C 1
ATOM 678 O O . TRP A 1 91 ? -5.469 8.769 -2.798 1.00 95.56 91 TRP A O 1
ATOM 688 N N . VAL A 1 92 ? -4.188 7.964 -4.462 1.00 96.06 92 VAL A N 1
ATOM 689 C CA . VAL A 1 92 ? -5.223 8.101 -5.501 1.00 96.06 92 VAL A CA 1
ATOM 690 C C . VAL A 1 92 ? -6.446 7.256 -5.147 1.00 96.06 92 VAL A C 1
ATOM 692 O O . VAL A 1 92 ? -7.556 7.783 -5.093 1.00 96.06 92 VAL A O 1
ATOM 695 N N . LEU A 1 93 ? -6.251 5.977 -4.817 1.00 95.75 93 LEU A N 1
ATOM 696 C CA . LEU A 1 93 ? -7.345 5.056 -4.496 1.00 95.75 93 LEU A CA 1
ATOM 697 C C . LEU A 1 93 ? -8.157 5.503 -3.269 1.00 95.75 93 LEU A C 1
ATOM 699 O O . LEU A 1 93 ? -9.385 5.502 -3.324 1.00 95.75 93 LEU A O 1
ATOM 703 N N . VAL A 1 94 ? -7.512 5.950 -2.184 1.00 94.12 94 VAL A N 1
ATOM 704 C CA . VAL A 1 94 ? -8.230 6.453 -0.991 1.00 94.12 94 VAL A CA 1
ATOM 705 C C . VAL A 1 94 ? -9.050 7.702 -1.293 1.00 94.12 94 VAL A C 1
ATOM 707 O O . VAL A 1 94 ? -10.135 7.873 -0.737 1.00 94.12 94 VAL A O 1
ATOM 710 N N . ASN A 1 95 ? -8.554 8.592 -2.153 1.00 92.50 95 ASN A N 1
ATOM 711 C CA . ASN A 1 95 ? -9.316 9.778 -2.531 1.00 92.50 95 ASN A CA 1
ATOM 712 C C . ASN A 1 95 ? -10.488 9.416 -3.447 1.00 92.50 95 ASN A C 1
ATOM 714 O O . ASN A 1 95 ? -11.599 9.884 -3.200 1.00 92.50 95 ASN A O 1
ATOM 718 N N . LEU A 1 96 ? -10.285 8.528 -4.424 1.00 93.88 96 LEU A N 1
ATOM 719 C CA . LEU A 1 96 ? -11.356 8.066 -5.312 1.00 93.88 96 LEU A CA 1
ATOM 720 C C . LEU A 1 96 ? -12.476 7.335 -4.558 1.00 93.88 96 LEU A C 1
ATOM 722 O O . LEU A 1 96 ? -13.649 7.509 -4.885 1.00 93.88 96 LEU A O 1
ATOM 726 N N . ARG A 1 97 ? -12.150 6.629 -3.467 1.00 91.06 97 ARG A N 1
ATOM 727 C CA . ARG A 1 97 ? -13.145 6.019 -2.568 1.00 91.06 97 ARG A CA 1
ATOM 728 C C . ARG A 1 97 ? -14.124 7.015 -1.941 1.00 91.06 97 ARG A C 1
ATOM 730 O O . ARG A 1 97 ? -15.182 6.600 -1.479 1.00 91.06 97 ARG A O 1
ATOM 737 N N . SER A 1 98 ? -13.834 8.321 -1.928 1.00 89.31 98 SER A N 1
ATOM 738 C CA . SER A 1 98 ? -14.824 9.329 -1.507 1.00 89.31 98 SER A CA 1
ATOM 739 C C . SER A 1 98 ? -16.051 9.386 -2.427 1.00 89.31 98 SER A C 1
ATOM 741 O O . SER A 1 98 ? -17.142 9.691 -1.953 1.00 89.31 98 SER A O 1
ATOM 743 N N . TRP A 1 99 ? -15.896 8.991 -3.693 1.00 91.69 99 TRP A N 1
ATOM 744 C CA . TRP A 1 99 ? -16.975 8.809 -4.668 1.00 91.69 99 TRP A CA 1
ATOM 745 C C . TRP A 1 99 ? -17.446 7.353 -4.768 1.00 91.69 99 TRP A C 1
ATOM 747 O O . TRP A 1 99 ? -18.074 6.978 -5.752 1.00 91.69 99 TRP A O 1
ATOM 757 N N . GLN A 1 100 ? -17.138 6.525 -3.763 1.00 90.25 100 GLN A N 1
ATOM 758 C CA . GLN A 1 100 ? -17.467 5.093 -3.719 1.00 90.25 100 GLN A CA 1
ATOM 759 C C . GLN A 1 100 ? -16.800 4.245 -4.814 1.00 90.25 100 GLN A C 1
ATOM 761 O O . GLN A 1 100 ? -17.142 3.078 -4.976 1.00 90.25 100 GLN A O 1
ATOM 766 N N . TRP A 1 101 ? -15.809 4.781 -5.528 1.00 92.94 101 TRP A N 1
ATOM 767 C CA . TRP A 1 101 ? -15.053 4.010 -6.512 1.00 92.94 101 TRP A CA 1
ATOM 768 C C . TRP A 1 101 ? -14.053 3.086 -5.840 1.00 92.94 101 TRP A C 1
ATOM 770 O O . TRP A 1 101 ? -13.396 3.445 -4.860 1.00 92.94 101 TRP A O 1
ATOM 780 N N . PHE A 1 102 ? -13.915 1.892 -6.399 1.00 91.69 102 PHE A N 1
ATOM 781 C CA . PHE A 1 102 ? -13.010 0.843 -5.952 1.00 91.69 102 PHE A CA 1
ATOM 782 C C . PHE A 1 102 ? -13.197 0.428 -4.484 1.00 91.69 102 PHE A C 1
ATOM 784 O O . PHE A 1 102 ? -12.282 -0.145 -3.888 1.00 91.69 102 PHE A O 1
ATOM 791 N N . GLY A 1 103 ? -14.365 0.699 -3.899 1.00 87.81 103 GLY A N 1
ATOM 792 C CA . GLY A 1 103 ? -14.795 0.143 -2.616 1.00 87.81 103 GLY A CA 1
ATOM 793 C C . GLY A 1 103 ? -15.455 -1.234 -2.778 1.00 87.81 103 GLY A C 1
ATOM 794 O O . GLY A 1 103 ? -15.584 -1.718 -3.903 1.00 87.81 103 GLY A O 1
ATOM 795 N N . PRO A 1 104 ? -15.905 -1.869 -1.686 1.00 85.06 104 PRO A N 1
ATOM 796 C CA . PRO A 1 104 ? -16.573 -3.176 -1.733 1.00 85.06 104 PRO A CA 1
ATOM 797 C C . PRO A 1 104 ? -17.866 -3.194 -2.564 1.00 85.06 104 PRO A C 1
ATOM 799 O O . PRO A 1 104 ? -18.202 -4.210 -3.159 1.00 85.06 104 PRO A O 1
ATOM 802 N N . GLN A 1 105 ? -18.577 -2.064 -2.624 1.00 87.38 105 GLN A N 1
ATOM 803 C CA . GLN A 1 105 ? -19.838 -1.926 -3.368 1.00 87.38 105 GLN A CA 1
ATOM 804 C C . GLN A 1 105 ? -19.634 -1.651 -4.867 1.00 87.38 105 GLN A C 1
ATOM 806 O O . GLN A 1 105 ? -20.587 -1.706 -5.640 1.00 87.38 105 GLN A O 1
ATOM 811 N N . ASP A 1 106 ? -18.406 -1.339 -5.288 1.00 91.62 106 ASP A N 1
ATOM 812 C CA . ASP A 1 106 ? -18.101 -1.054 -6.687 1.00 91.62 106 ASP A CA 1
ATOM 813 C C . ASP A 1 106 ? -17.806 -2.351 -7.451 1.00 91.62 106 ASP A C 1
ATOM 815 O O . ASP A 1 106 ? -16.738 -2.961 -7.304 1.00 91.62 106 ASP A O 1
ATOM 819 N N . THR A 1 107 ? -18.760 -2.757 -8.288 1.00 92.00 107 THR A N 1
ATOM 820 C CA . THR A 1 107 ? -18.650 -3.921 -9.180 1.00 92.00 107 THR A CA 1
ATOM 821 C C . THR A 1 107 ? -17.952 -3.600 -10.504 1.00 92.00 107 THR A C 1
ATOM 823 O O . THR A 1 107 ? -17.869 -4.463 -11.378 1.00 92.00 107 THR A O 1
ATOM 826 N N . GLY A 1 108 ? -17.490 -2.363 -10.692 1.00 91.38 108 GLY A N 1
ATOM 827 C CA . GLY A 1 108 ? -16.742 -1.938 -11.864 1.00 91.38 108 GLY A CA 1
ATOM 828 C C . GLY A 1 108 ? -15.397 -2.653 -12.007 1.00 91.38 108 GLY A C 1
ATOM 829 O O . GLY A 1 108 ? -14.821 -3.191 -11.055 1.00 91.38 108 GLY A O 1
ATOM 830 N N . VAL A 1 109 ? -14.876 -2.642 -13.236 1.00 93.06 109 VAL A N 1
ATOM 831 C CA . VAL A 1 109 ? -13.560 -3.212 -13.543 1.00 93.06 109 VAL A CA 1
ATOM 832 C C . VAL A 1 109 ? -12.483 -2.439 -12.785 1.00 93.06 109 VAL A C 1
ATOM 834 O O . VAL A 1 109 ? -12.414 -1.211 -12.851 1.00 93.06 109 VAL A O 1
ATOM 837 N N . ARG A 1 110 ? -11.615 -3.164 -12.074 1.00 93.75 110 ARG A N 1
ATOM 838 C CA . ARG A 1 110 ? -10.487 -2.558 -11.362 1.00 93.75 110 ARG A CA 1
ATOM 839 C C . ARG A 1 110 ? -9.394 -2.141 -12.350 1.00 93.75 110 ARG A C 1
ATOM 841 O O . ARG A 1 110 ? -9.135 -2.884 -13.300 1.00 93.75 110 ARG A O 1
ATOM 848 N N . PRO A 1 111 ? -8.727 -0.993 -12.141 1.00 94.81 111 PRO A N 1
ATOM 849 C CA . PRO A 1 111 ? -7.591 -0.612 -12.962 1.00 94.81 111 PRO A CA 1
ATOM 850 C C . PRO A 1 111 ? -6.490 -1.669 -12.872 1.00 94.81 111 PRO A C 1
ATOM 852 O O . PRO A 1 111 ? -6.262 -2.250 -11.811 1.00 94.81 111 PRO A O 1
ATOM 855 N N . ILE A 1 112 ? -5.797 -1.892 -13.985 1.00 97.06 112 ILE A N 1
ATOM 856 C CA . ILE A 1 112 ? -4.647 -2.792 -14.058 1.00 97.06 112 ILE A CA 1
ATOM 857 C C . ILE A 1 112 ? -3.411 -1.943 -14.329 1.00 97.06 112 ILE A C 1
ATOM 859 O O . ILE A 1 112 ? -3.360 -1.212 -15.316 1.00 97.06 112 ILE A O 1
ATOM 863 N N . PHE A 1 113 ? -2.412 -2.054 -13.459 1.00 97.56 113 PHE A N 1
ATOM 864 C CA . PHE A 1 113 ? -1.144 -1.345 -13.576 1.00 97.56 113 PHE A CA 1
ATOM 865 C C . PHE A 1 113 ? -0.050 -2.299 -14.052 1.00 97.56 113 PHE A C 1
ATOM 867 O O . PHE A 1 113 ? 0.143 -3.382 -13.492 1.00 97.56 113 PHE A O 1
ATOM 874 N N . HIS A 1 114 ? 0.692 -1.863 -15.065 1.00 97.38 114 HIS A N 1
ATOM 875 C CA . HIS A 1 114 ? 1.961 -2.461 -15.457 1.00 97.38 114 HIS A CA 1
ATOM 876 C C . HIS A 1 114 ? 3.065 -1.468 -15.104 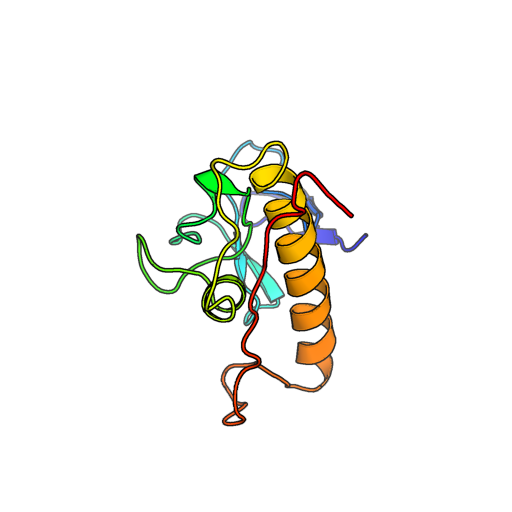1.00 97.38 114 HIS A C 1
ATOM 878 O O . HIS A 1 114 ? 3.172 -0.415 -15.727 1.00 97.38 114 HIS A O 1
ATOM 884 N N . MET A 1 115 ? 3.830 -1.771 -14.060 1.00 95.25 115 MET A N 1
ATOM 885 C CA . MET A 1 115 ? 4.925 -0.932 -13.586 1.00 95.25 115 MET A CA 1
ATOM 886 C C . MET A 1 115 ? 6.235 -1.501 -14.114 1.00 95.25 115 MET A C 1
ATOM 888 O O . MET A 1 115 ? 6.562 -2.656 -13.855 1.00 95.25 115 MET A O 1
ATOM 892 N N . LEU A 1 116 ? 6.972 -0.687 -14.861 1.00 93.25 116 LEU A N 1
ATOM 893 C CA . LEU A 1 116 ? 8.268 -1.049 -15.421 1.00 93.25 116 LEU A CA 1
ATOM 894 C C . LEU A 1 116 ? 9.367 -0.309 -14.661 1.00 93.25 116 LEU A C 1
ATOM 896 O O . LEU A 1 116 ? 9.147 0.799 -14.169 1.00 93.25 116 LEU A O 1
ATOM 900 N N . ALA A 1 117 ? 10.532 -0.941 -14.539 1.00 91.19 117 ALA A N 1
ATOM 901 C CA . ALA A 1 117 ? 11.713 -0.259 -14.034 1.00 91.19 117 ALA A CA 1
ATOM 902 C C . ALA A 1 117 ? 12.206 0.743 -15.088 1.00 91.19 117 ALA A C 1
ATOM 904 O O . ALA A 1 117 ? 12.046 0.509 -16.287 1.00 91.19 117 ALA A O 1
ATOM 905 N N . GLU A 1 118 ? 12.812 1.839 -14.641 1.00 84.88 118 GLU A N 1
ATOM 906 C CA . GLU A 1 118 ? 13.529 2.737 -15.544 1.00 84.88 118 GLU A CA 1
ATOM 907 C C . GLU A 1 118 ? 14.778 2.005 -16.038 1.00 84.88 118 GLU A C 1
ATOM 909 O O . GLU A 1 118 ? 15.603 1.560 -15.239 1.00 84.88 118 GLU A O 1
ATOM 914 N N . GLY A 1 119 ? 14.860 1.802 -17.352 1.00 74.50 119 GLY A N 1
ATOM 915 C CA . GLY A 1 119 ? 16.008 1.168 -17.981 1.00 74.50 119 GLY A CA 1
ATOM 916 C C . GLY A 1 119 ? 17.265 2.027 -17.862 1.00 74.50 119 GLY A C 1
ATOM 917 O O . GLY A 1 119 ? 17.225 3.185 -17.455 1.00 74.50 119 GLY A O 1
ATOM 918 N N . VAL A 1 120 ? 18.400 1.444 -18.241 1.00 70.38 120 VAL A N 1
ATOM 919 C CA . VAL A 1 120 ? 19.691 2.151 -18.257 1.00 70.38 120 VAL A CA 1
ATOM 920 C C . VAL A 1 120 ? 19.723 3.269 -19.309 1.00 70.38 120 VAL A C 1
ATOM 922 O O . VAL A 1 120 ? 20.503 4.208 -19.168 1.00 70.38 120 VAL A O 1
ATOM 925 N N . ASP A 1 121 ? 18.845 3.179 -20.312 1.00 65.12 121 ASP A N 1
ATOM 926 C CA . ASP A 1 121 ? 18.679 4.155 -21.383 1.00 65.12 121 ASP A CA 1
ATOM 927 C C . ASP A 1 121 ? 17.294 4.833 -21.266 1.00 65.12 121 ASP A C 1
ATOM 929 O O . ASP A 1 121 ? 16.288 4.116 -21.187 1.00 65.12 121 ASP A O 1
ATOM 933 N N . PRO A 1 122 ? 17.231 6.180 -21.211 1.00 60.12 122 PRO A N 1
ATOM 934 C CA . PRO A 1 122 ? 15.985 6.947 -21.129 1.00 60.12 122 PRO A CA 1
ATOM 935 C C . PRO A 1 122 ? 15.189 7.007 -22.441 1.00 60.12 122 PRO A C 1
ATOM 937 O O . PRO A 1 122 ? 15.797 6.918 -23.533 1.00 60.12 122 PRO A O 1
#